Protein AF-A0A919ZGT1-F1 (afdb_monomer)

Secondary structure (DSSP, 8-state):
--HHHHHHHHHHHHHHHHHHHHHHT---HHHHHHHIIIII-EEEE-SSS--EEEETTEEEEEEEEEEEE-SSEEEEEEEEEETTEEEEEEEEEETTEEEE--EEEE--

Foldseek 3Di:
DDPVVVVVVVVVVVVVVVVVLLLVLEDDPVLVQVCCCVPQVKHFDPDDDDGWIDRVPHTKDWDDWDWDRDSQKIWIWTWIDDDQKIKTWTWMDGRSDIDTPIDIDGDD

pLDDT: mean 81.93, std 11.14, range [42.75, 92.31]

Nearest PDB structures (foldseek):
  4r80-assembly2_B  TM=4.635E-01  e=4.175E-01  synthetic construct
  1y8c-assembly1_A  TM=6.535E-01  e=3.406E+00  Clostridium acetobutylicum ATCC 824
  8chv-assembly1_B  TM=7.772E-01  e=5.122E+00  Homo sapiens
  1omo-assembly1_A  TM=8.106E-01  e=5.756E+00  Archaeoglobus fulgidus
  8chv-assembly1_A  TM=4.245E-01  e=5.122E+00  Homo sapiens

Radius of gyration: 20.17 Å; Cα contacts (8 Å, |Δi|>4): 174; chains: 1; bounding box: 49×19×72 Å

Sequence (108 aa):
MNRVNRKFNWILGFVGFIISLFIITAPDEVDYNEWLSSKQGIICDHSGLESGCKMGDRAINRDTREIKNARIYLQVRETFSQSNKEYDIKAVGVLNHFFDMSSFTIYD

Solvent-accessible surface area (backbone atoms only — not comparable to full-atom values): 6003 Å² total; p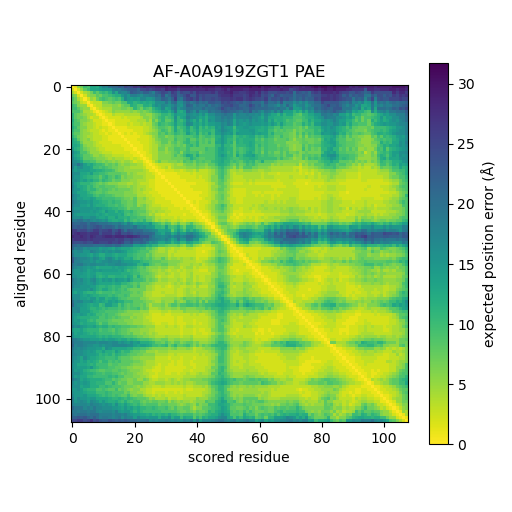er-residue (Å²): 136,61,72,64,60,59,52,49,53,49,52,54,51,51,54,51,50,52,55,52,50,47,57,73,32,31,34,50,71,65,58,46,51,52,46,36,32,74,74,69,39,36,47,66,48,84,87,60,96,71,72,47,32,26,48,76,95,40,75,31,46,74,78,47,81,47,77,47,79,65,74,48,32,23,38,39,39,34,34,34,40,46,97,63,33,41,40,41,44,29,37,42,25,41,68,70,39,72,46,84,65,54,52,77,49,74,66,132

Structure (mmCIF, N/CA/C/O backbone):
data_AF-A0A919ZGT1-F1
#
_entry.id   AF-A0A919ZGT1-F1
#
loop_
_atom_site.group_PDB
_atom_site.id
_atom_site.type_symbol
_atom_site.label_atom_id
_atom_site.label_alt_id
_atom_site.label_comp_id
_atom_site.label_asym_id
_atom_site.label_entity_id
_atom_site.label_seq_id
_atom_site.pdbx_PDB_ins_code
_atom_site.Cartn_x
_atom_site.Cartn_y
_atom_site.Cartn_z
_atom_site.occupancy
_atom_site.B_iso_or_equiv
_atom_site.auth_seq_id
_atom_site.auth_comp_id
_atom_site.auth_asym_id
_atom_site.auth_atom_id
_atom_site.pdbx_PDB_model_num
ATOM 1 N N . MET A 1 1 ? 24.545 0.427 -45.788 1.00 52.16 1 MET A N 1
ATOM 2 C CA . MET A 1 1 ? 23.872 0.884 -44.547 1.00 52.16 1 MET A CA 1
ATOM 3 C C . MET A 1 1 ? 23.947 -0.223 -43.502 1.00 52.16 1 MET A C 1
ATOM 5 O O . MET A 1 1 ? 23.419 -1.307 -43.716 1.00 52.16 1 MET A O 1
ATOM 9 N N . ASN A 1 2 ? 24.726 0.018 -42.445 1.00 52.50 2 ASN A N 1
ATOM 10 C CA . ASN A 1 2 ? 25.357 -0.993 -41.588 1.00 52.50 2 ASN A CA 1
ATOM 11 C C . ASN A 1 2 ? 24.369 -1.765 -40.693 1.00 52.50 2 ASN A C 1
ATOM 13 O O . ASN A 1 2 ? 23.487 -1.167 -40.080 1.00 52.50 2 ASN A O 1
ATOM 17 N N . ARG A 1 3 ? 24.580 -3.088 -40.536 1.00 59.53 3 ARG A N 1
ATOM 18 C CA . ARG A 1 3 ? 23.870 -3.975 -39.577 1.00 59.53 3 ARG A CA 1
ATOM 19 C C . ARG A 1 3 ? 23.760 -3.378 -38.167 1.00 59.53 3 ARG A C 1
ATOM 21 O O . ARG A 1 3 ? 22.788 -3.653 -37.471 1.00 59.53 3 ARG A O 1
ATOM 28 N N . VAL A 1 4 ? 24.744 -2.571 -37.772 1.00 62.25 4 VAL A N 1
ATOM 29 C CA . VAL A 1 4 ? 24.807 -1.877 -36.480 1.00 62.25 4 VAL A CA 1
ATOM 30 C C . VAL A 1 4 ? 23.608 -0.942 -36.290 1.00 62.25 4 VAL A C 1
ATOM 32 O O . VAL A 1 4 ? 22.957 -1.017 -35.257 1.00 62.25 4 VAL A O 1
ATOM 35 N N . ASN A 1 5 ? 23.216 -0.176 -37.314 1.00 60.91 5 ASN A N 1
ATOM 36 C CA . ASN A 1 5 ? 22.088 0.760 -37.227 1.00 60.91 5 ASN A CA 1
ATOM 37 C C . ASN A 1 5 ? 20.741 0.022 -37.134 1.00 60.91 5 ASN A C 1
ATOM 39 O O . ASN A 1 5 ? 19.839 0.466 -36.433 1.00 60.91 5 ASN A O 1
ATOM 43 N N . ARG A 1 6 ? 20.606 -1.149 -37.779 1.00 67.56 6 ARG A N 1
ATOM 44 C CA . ARG A 1 6 ? 19.399 -1.995 -37.654 1.00 67.56 6 ARG A CA 1
ATOM 45 C C . ARG A 1 6 ? 19.268 -2.620 -36.264 1.00 67.56 6 ARG A C 1
ATOM 47 O O . ARG A 1 6 ? 18.160 -2.671 -35.741 1.00 67.56 6 ARG A O 1
ATOM 54 N N . LYS A 1 7 ? 20.378 -3.079 -35.673 1.00 70.06 7 LYS A N 1
ATOM 55 C CA . LYS A 1 7 ? 20.400 -3.615 -34.300 1.00 70.06 7 LYS A CA 1
ATOM 56 C C . LYS A 1 7 ? 20.161 -2.518 -33.261 1.00 70.06 7 LYS A C 1
ATOM 58 O O . LYS A 1 7 ? 19.400 -2.733 -32.329 1.00 70.06 7 LYS A O 1
ATOM 63 N N . PHE A 1 8 ? 20.752 -1.342 -33.460 1.00 75.94 8 PHE A N 1
ATOM 64 C CA . PHE A 1 8 ? 20.565 -0.185 -32.589 1.00 75.94 8 PHE A CA 1
ATOM 65 C C . PHE A 1 8 ? 19.108 0.297 -32.578 1.00 75.94 8 PHE A C 1
ATOM 67 O O . PHE A 1 8 ? 18.545 0.488 -31.507 1.00 75.94 8 PHE A O 1
ATOM 74 N N . ASN A 1 9 ? 18.454 0.376 -33.743 1.00 80.44 9 ASN A N 1
ATOM 75 C CA . ASN A 1 9 ? 17.032 0.730 -33.826 1.00 80.44 9 ASN A CA 1
ATOM 76 C C . ASN A 1 9 ? 16.123 -0.290 -33.118 1.00 80.44 9 ASN A C 1
ATOM 78 O O . ASN A 1 9 ? 15.129 0.094 -32.510 1.00 80.44 9 ASN A O 1
ATOM 82 N N . TRP A 1 10 ? 16.470 -1.580 -33.164 1.00 85.56 10 TRP A N 1
ATOM 83 C CA . TRP A 1 10 ? 15.748 -2.625 -32.429 1.00 85.56 10 TRP A CA 1
ATOM 84 C C . TRP A 1 10 ? 15.915 -2.499 -30.914 1.00 85.56 10 TRP A C 1
ATOM 86 O O . TRP A 1 10 ? 14.935 -2.612 -30.186 1.00 85.56 10 TRP A O 1
ATOM 96 N N . ILE A 1 11 ? 17.134 -2.221 -30.442 1.00 88.69 11 ILE A N 1
ATOM 97 C CA . ILE A 1 11 ? 17.400 -1.987 -29.016 1.00 88.69 11 ILE A CA 1
ATOM 98 C C . ILE A 1 11 ? 16.635 -0.753 -28.536 1.00 88.69 11 ILE A C 1
ATOM 100 O O . ILE A 1 11 ? 15.970 -0.816 -27.508 1.00 88.69 11 ILE A O 1
ATOM 104 N N . LEU A 1 12 ? 16.667 0.344 -29.298 1.00 87.44 12 LEU A N 1
ATOM 105 C CA . LEU A 1 12 ? 15.956 1.573 -28.948 1.00 87.44 12 LEU A CA 1
ATOM 106 C C . LEU A 1 12 ? 14.437 1.348 -28.874 1.00 87.44 12 LEU A C 1
ATOM 108 O O . LEU A 1 12 ? 13.791 1.800 -27.931 1.00 87.44 12 LEU A O 1
ATOM 112 N N . GLY A 1 13 ? 13.879 0.598 -29.831 1.00 90.50 13 GLY A N 1
ATOM 113 C CA . GLY A 1 13 ? 12.468 0.209 -29.822 1.00 90.50 13 GLY A CA 1
ATOM 114 C C . GLY A 1 13 ? 12.104 -0.680 -28.631 1.00 90.50 13 GLY A C 1
ATOM 115 O O . GLY A 1 13 ? 11.079 -0.460 -27.993 1.00 90.50 13 GLY A O 1
ATOM 116 N N . PHE A 1 14 ? 12.961 -1.641 -28.282 1.00 91.69 14 PHE A N 1
ATOM 117 C CA . PHE A 1 14 ? 12.750 -2.524 -27.135 1.00 91.69 14 PHE A CA 1
ATOM 118 C C . PHE A 1 14 ? 12.820 -1.776 -25.797 1.00 91.69 14 PHE A C 1
ATOM 120 O O . P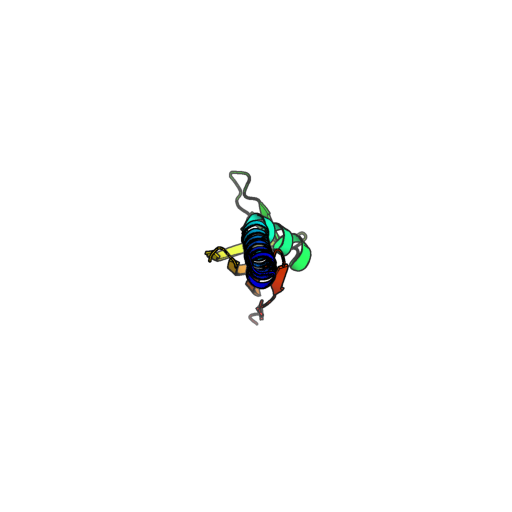HE A 1 14 ? 11.971 -1.979 -24.934 1.00 91.69 14 PHE A O 1
ATOM 127 N N . VAL A 1 15 ? 13.779 -0.859 -25.638 1.00 90.50 15 VAL A N 1
ATOM 128 C CA . VAL A 1 15 ? 13.869 0.008 -24.453 1.00 90.50 15 VAL A CA 1
ATOM 129 C C . VAL A 1 15 ? 12.628 0.894 -24.338 1.00 90.50 15 VAL A C 1
ATOM 131 O O . VAL A 1 15 ? 12.055 0.997 -23.256 1.00 90.50 15 VAL A O 1
ATOM 134 N N . GLY A 1 16 ? 12.170 1.479 -25.450 1.00 90.00 16 GLY A N 1
ATOM 135 C CA . GLY A 1 16 ? 10.925 2.250 -25.483 1.00 90.00 16 GLY A CA 1
ATOM 136 C C . GLY A 1 16 ? 9.715 1.421 -25.047 1.00 90.00 16 GLY A C 1
ATOM 137 O O . GLY A 1 16 ? 8.940 1.868 -24.208 1.00 90.00 16 GLY A O 1
ATOM 138 N N . PHE A 1 17 ? 9.602 0.186 -25.544 1.00 90.12 17 PHE A N 1
ATOM 139 C CA . PHE A 1 17 ? 8.538 -0.740 -25.159 1.00 90.12 17 PHE A CA 1
ATOM 140 C C . PHE A 1 17 ? 8.559 -1.069 -23.660 1.00 90.12 17 PHE A C 1
ATOM 142 O O . PHE A 1 17 ? 7.514 -1.017 -23.015 1.00 90.12 17 PHE A O 1
ATOM 149 N N . ILE A 1 18 ? 9.737 -1.339 -23.085 1.00 86.81 18 ILE A N 1
ATOM 150 C CA . ILE A 1 18 ? 9.870 -1.570 -21.639 1.00 86.81 18 ILE A CA 1
ATOM 151 C C . ILE A 1 18 ? 9.379 -0.350 -20.859 1.00 86.81 18 ILE A C 1
ATOM 153 O O . ILE A 1 18 ? 8.557 -0.501 -19.962 1.00 86.81 18 ILE A O 1
ATOM 157 N N . ILE A 1 19 ? 9.819 0.860 -21.213 1.00 84.06 19 ILE A N 1
ATOM 158 C CA . ILE A 1 19 ? 9.396 2.084 -20.516 1.00 84.06 19 ILE A CA 1
ATOM 159 C C . ILE A 1 19 ? 7.873 2.266 -20.595 1.00 84.06 19 ILE A C 1
ATOM 161 O O . ILE A 1 19 ? 7.251 2.628 -19.599 1.00 84.06 19 ILE A O 1
ATOM 165 N N . SER A 1 20 ? 7.253 1.969 -21.741 1.00 84.25 20 SER A N 1
ATOM 166 C CA . SER A 1 20 ? 5.794 2.006 -21.872 1.00 84.25 20 SER A CA 1
ATOM 167 C C . SER A 1 20 ? 5.092 1.009 -20.948 1.00 84.25 20 SER A C 1
ATOM 169 O O . SER A 1 20 ? 4.079 1.371 -20.357 1.00 84.25 20 SER A O 1
ATOM 171 N N . LEU A 1 21 ? 5.633 -0.201 -20.763 1.00 82.75 21 LEU A N 1
ATOM 172 C CA . LEU A 1 21 ? 5.074 -1.167 -19.810 1.00 82.75 21 LEU A CA 1
ATOM 173 C C . LEU A 1 21 ? 5.095 -0.625 -18.378 1.00 82.75 21 LEU A C 1
ATOM 175 O O . LEU A 1 21 ? 4.079 -0.708 -17.700 1.00 82.75 21 LEU A O 1
ATOM 179 N N . PHE A 1 22 ? 6.196 0.005 -17.957 1.00 74.19 22 PHE A N 1
ATOM 180 C CA . PHE A 1 22 ? 6.300 0.610 -16.623 1.00 74.19 22 PHE A CA 1
ATOM 181 C C . PHE A 1 22 ? 5.248 1.699 -16.372 1.00 74.19 22 PHE A C 1
ATOM 183 O O . PHE A 1 22 ? 4.776 1.830 -15.247 1.00 74.19 22 PHE A O 1
ATOM 190 N N . ILE A 1 23 ? 4.882 2.472 -17.400 1.00 75.69 23 ILE A N 1
ATOM 191 C CA . ILE A 1 23 ? 3.846 3.512 -17.292 1.00 75.69 23 ILE A CA 1
ATOM 192 C C . ILE A 1 23 ? 2.455 2.883 -17.141 1.00 75.69 23 ILE A C 1
ATOM 194 O O . ILE A 1 23 ? 1.634 3.399 -16.391 1.00 75.69 23 ILE A O 1
ATOM 198 N N . ILE A 1 24 ? 2.183 1.785 -17.851 1.00 77.62 24 ILE A N 1
ATOM 199 C CA . ILE A 1 24 ? 0.872 1.117 -17.832 1.00 77.62 24 ILE A CA 1
ATOM 200 C C . ILE A 1 24 ? 0.661 0.340 -16.526 1.00 77.62 24 ILE A C 1
ATOM 202 O O . ILE A 1 24 ? -0.461 0.250 -16.048 1.00 77.62 24 ILE A O 1
ATOM 206 N N . THR A 1 25 ? 1.725 -0.202 -15.934 1.00 78.38 25 THR A N 1
ATOM 207 C CA . THR A 1 25 ? 1.682 -0.929 -14.651 1.00 78.38 25 THR A CA 1
ATOM 208 C C . THR A 1 25 ? 1.981 -0.027 -13.450 1.00 78.38 25 THR A C 1
ATOM 210 O O . THR A 1 25 ? 2.508 -0.488 -12.434 1.00 78.38 25 THR A O 1
ATOM 213 N N . ALA A 1 26 ? 1.793 1.284 -13.597 1.00 79.31 26 ALA A N 1
ATOM 214 C CA . ALA A 1 26 ? 1.964 2.212 -12.495 1.00 79.31 26 ALA A CA 1
ATOM 215 C C . ALA A 1 26 ? 0.790 2.026 -11.522 1.00 79.31 26 ALA A C 1
ATOM 217 O O . ALA A 1 26 ? -0.346 2.252 -11.933 1.00 79.31 26 ALA A O 1
ATOM 218 N N . PRO A 1 27 ? 1.046 1.629 -10.265 1.00 82.06 27 PRO A N 1
ATOM 219 C CA . PRO A 1 27 ? -0.028 1.364 -9.323 1.00 82.06 27 PRO A CA 1
ATOM 220 C C . PRO A 1 27 ? -0.754 2.652 -8.945 1.00 82.06 27 PRO A C 1
ATOM 222 O O . PRO A 1 27 ? -0.123 3.703 -8.759 1.00 82.06 27 PRO A O 1
ATOM 225 N N . ASP A 1 28 ? -2.065 2.554 -8.785 1.00 85.31 28 ASP A N 1
ATOM 226 C CA . ASP A 1 28 ? -2.934 3.657 -8.396 1.00 85.31 28 ASP A CA 1
ATOM 227 C C . ASP A 1 28 ? -3.653 3.411 -7.052 1.00 85.31 28 ASP A C 1
ATOM 229 O O . ASP A 1 28 ? -3.370 2.465 -6.311 1.00 85.31 28 ASP A O 1
ATOM 233 N N . GLU A 1 29 ? -4.541 4.335 -6.674 1.00 84.69 29 GLU A N 1
ATOM 234 C CA . GLU A 1 29 ? -5.302 4.221 -5.426 1.00 84.69 29 GLU A CA 1
ATOM 235 C C . GLU A 1 29 ? -6.299 3.055 -5.429 1.00 84.69 29 GLU A C 1
ATOM 237 O O . GLU A 1 29 ? -6.613 2.528 -4.361 1.00 84.69 29 GLU A O 1
ATOM 242 N N . VAL A 1 30 ? -6.807 2.657 -6.598 1.00 86.38 30 VAL A N 1
ATOM 243 C CA . VAL A 1 30 ? -7.712 1.512 -6.741 1.00 86.38 30 VAL A CA 1
ATOM 244 C C . VAL A 1 30 ? -6.934 0.234 -6.467 1.00 86.38 30 VAL A C 1
ATOM 246 O O . VAL A 1 30 ? -7.355 -0.546 -5.612 1.00 86.38 30 VAL A O 1
ATOM 249 N N . ASP A 1 31 ? -5.756 0.083 -7.075 1.00 87.81 31 ASP A N 1
ATOM 250 C CA . ASP A 1 31 ? -4.874 -1.061 -6.829 1.00 87.81 31 ASP A CA 1
ATOM 251 C C . ASP A 1 31 ? -4.470 -1.147 -5.347 1.00 87.81 31 ASP A C 1
ATOM 253 O O . ASP A 1 31 ? -4.405 -2.232 -4.760 1.00 87.81 31 ASP A O 1
ATOM 257 N N . TYR A 1 32 ? -4.224 0.004 -4.706 1.00 88.44 32 TYR A N 1
ATOM 258 C CA . TYR A 1 32 ? -3.948 0.050 -3.270 1.00 88.44 32 TYR A CA 1
ATOM 259 C C . TYR A 1 32 ? -5.148 -0.407 -2.440 1.00 88.44 32 TYR A C 1
ATOM 261 O O . TYR A 1 32 ? -4.967 -1.184 -1.507 1.00 88.44 32 TYR A O 1
ATOM 269 N N . ASN A 1 33 ? -6.365 0.043 -2.755 1.00 88.31 33 ASN A N 1
ATOM 270 C CA . ASN A 1 33 ? -7.569 -0.365 -2.027 1.00 88.31 33 ASN A CA 1
ATOM 271 C C . ASN A 1 33 ? -7.845 -1.869 -2.188 1.00 88.31 33 ASN A C 1
ATOM 273 O O . ASN A 1 33 ? -8.219 -2.538 -1.220 1.00 88.31 33 ASN A O 1
ATOM 277 N N . GLU A 1 34 ? -7.606 -2.423 -3.378 1.00 89.25 34 GLU A N 1
ATOM 278 C CA . GLU A 1 34 ? -7.666 -3.867 -3.604 1.00 89.25 34 GLU A CA 1
ATOM 279 C C . GLU A 1 34 ? -6.635 -4.602 -2.744 1.00 89.25 34 GLU A C 1
ATOM 281 O O . GLU A 1 34 ? -6.991 -5.530 -2.011 1.00 89.25 34 GLU A O 1
ATOM 286 N N . TRP A 1 35 ? -5.377 -4.150 -2.750 1.00 91.62 35 TRP A N 1
ATOM 287 C CA . TRP A 1 35 ? -4.334 -4.710 -1.892 1.00 91.62 35 TRP A CA 1
ATOM 288 C C . TRP A 1 35 ? -4.688 -4.603 -0.405 1.00 91.62 35 TRP A C 1
ATOM 290 O O . TRP A 1 35 ? -4.538 -5.578 0.329 1.00 91.62 35 TRP A O 1
ATOM 300 N N . LEU A 1 36 ? -5.195 -3.454 0.039 1.00 89.75 36 LEU A N 1
ATOM 301 C CA . LEU A 1 36 ? -5.565 -3.177 1.424 1.00 89.75 36 LEU A CA 1
ATOM 302 C C . LEU A 1 36 ? -6.672 -4.132 1.892 1.00 89.75 36 LEU A C 1
ATOM 304 O O . LEU A 1 36 ? -6.569 -4.732 2.965 1.00 89.75 36 LEU A O 1
ATOM 308 N N . SER A 1 37 ? -7.677 -4.357 1.046 1.00 89.75 37 SER A N 1
ATOM 309 C CA . SER A 1 37 ? -8.751 -5.311 1.325 1.00 89.75 37 SER A CA 1
ATOM 310 C C . SER A 1 37 ? -8.263 -6.762 1.323 1.00 89.75 37 SER A C 1
ATOM 312 O O . SER A 1 37 ? -8.618 -7.531 2.213 1.00 89.75 37 SER A O 1
ATOM 314 N N . SER A 1 38 ? -7.403 -7.139 0.373 1.00 89.12 38 SER A N 1
ATOM 315 C CA . SER A 1 38 ? -6.933 -8.516 0.207 1.00 89.12 38 SER A CA 1
ATOM 316 C C . SER A 1 38 ? -5.887 -8.921 1.248 1.00 89.12 38 SER A C 1
ATOM 318 O O . SER A 1 38 ? -5.897 -10.059 1.721 1.00 89.12 38 SER A O 1
ATOM 320 N N . LYS A 1 39 ? -4.967 -8.016 1.598 1.00 89.69 39 LYS A N 1
ATOM 321 C CA . LYS A 1 39 ? -3.836 -8.300 2.491 1.00 89.69 39 LYS A CA 1
ATOM 322 C C . LYS A 1 39 ? -4.100 -7.926 3.936 1.00 89.69 39 LYS A C 1
ATOM 324 O O . LYS A 1 39 ? -3.782 -8.725 4.809 1.00 89.69 39 LYS A O 1
ATOM 329 N N . GLN A 1 40 ? -4.672 -6.750 4.180 1.00 86.25 40 GLN A N 1
ATOM 330 C CA . GLN A 1 40 ? -4.942 -6.276 5.540 1.00 86.25 40 GLN A CA 1
ATOM 331 C C . GLN A 1 40 ? -6.379 -6.577 5.986 1.00 86.25 40 GLN A C 1
ATOM 333 O O . GLN A 1 40 ? -6.697 -6.429 7.161 1.00 86.25 40 GLN A O 1
ATOM 338 N N . GLY A 1 41 ? -7.270 -6.999 5.078 1.00 87.62 41 GLY A N 1
ATOM 339 C CA . GLY A 1 41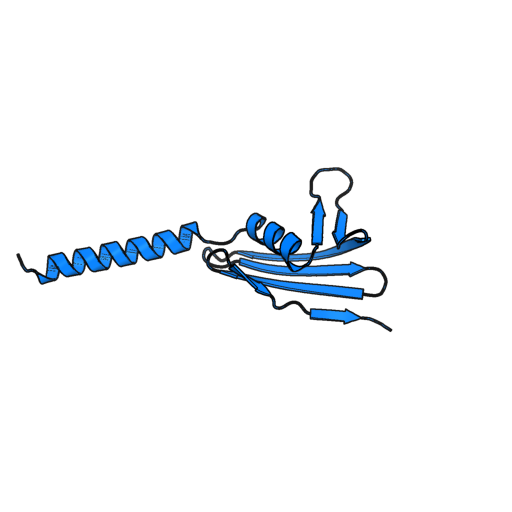 ? -8.680 -7.232 5.408 1.00 87.62 41 GLY A CA 1
ATOM 340 C C . GLY A 1 41 ? -9.450 -5.946 5.715 1.00 87.62 41 GLY A C 1
ATOM 341 O O . GLY A 1 41 ? -10.522 -6.016 6.320 1.00 87.62 41 GLY A O 1
ATOM 342 N N . ILE A 1 42 ? -8.897 -4.785 5.341 1.00 88.31 42 ILE A N 1
ATOM 343 C CA . ILE A 1 42 ? -9.479 -3.467 5.596 1.00 88.31 42 ILE A CA 1
ATOM 344 C C . ILE A 1 42 ? -10.268 -3.024 4.365 1.00 88.31 42 ILE A C 1
ATOM 346 O O . ILE A 1 42 ? -9.731 -2.926 3.265 1.00 88.31 42 ILE A O 1
ATOM 350 N N . ILE A 1 43 ? -11.550 -2.734 4.562 1.00 89.00 43 ILE A N 1
ATOM 351 C CA . ILE A 1 43 ? -12.462 -2.259 3.524 1.00 89.00 43 ILE A CA 1
ATOM 352 C C . ILE A 1 43 ? -13.002 -0.909 3.975 1.00 89.00 43 ILE A C 1
ATOM 354 O O . ILE A 1 43 ? -13.626 -0.811 5.031 1.00 89.00 43 ILE A O 1
ATOM 358 N N . CYS A 1 44 ? -12.772 0.124 3.174 1.00 84.19 44 CYS A N 1
ATOM 359 C CA . CYS A 1 44 ? -13.301 1.459 3.418 1.00 84.19 44 CYS A CA 1
ATOM 360 C C . CYS A 1 44 ? -14.358 1.775 2.369 1.00 84.19 44 CYS A C 1
ATOM 362 O O . CYS A 1 44 ? -14.052 1.825 1.174 1.00 84.19 44 CYS A O 1
ATOM 364 N N . ASP A 1 45 ? -15.593 1.978 2.817 1.00 77.62 45 ASP A N 1
ATOM 365 C CA . ASP A 1 45 ? -16.676 2.358 1.923 1.00 77.62 45 ASP A CA 1
ATOM 366 C C . ASP A 1 45 ? -16.634 3.874 1.708 1.00 77.62 45 ASP A C 1
ATOM 368 O O . ASP A 1 45 ? -16.614 4.656 2.660 1.00 77.62 45 ASP A O 1
ATOM 372 N N . HIS A 1 46 ? -16.563 4.287 0.445 1.00 63.94 46 HIS A N 1
ATOM 373 C CA . HIS A 1 46 ? -16.570 5.701 0.055 1.00 63.94 46 HIS A CA 1
ATOM 374 C C . HIS A 1 46 ? -17.935 6.103 -0.544 1.00 63.94 46 HIS A C 1
ATOM 376 O O . HIS A 1 46 ? -18.087 7.198 -1.085 1.00 63.94 46 HIS A O 1
ATOM 382 N N . SER A 1 47 ? -18.935 5.219 -0.442 1.00 51.41 47 SER A N 1
ATOM 383 C CA . SER A 1 47 ? -20.237 5.303 -1.112 1.00 51.41 47 SER A CA 1
ATOM 384 C C . SER A 1 47 ? -21.334 5.920 -0.220 1.00 51.41 47 SER A C 1
ATOM 386 O O . SER A 1 47 ? -22.341 5.274 0.048 1.00 51.41 47 SER A O 1
ATOM 388 N N . GLY A 1 48 ? -21.191 7.168 0.253 1.00 48.16 48 GLY A N 1
ATOM 389 C CA . GLY A 1 48 ? -22.306 7.917 0.878 1.00 48.16 48 GLY A CA 1
ATOM 390 C C . GLY A 1 48 ? -22.069 8.511 2.277 1.00 48.16 48 GLY A C 1
ATOM 391 O O . GLY A 1 48 ? -20.936 8.731 2.689 1.00 48.16 48 GLY A O 1
ATOM 392 N N . LEU A 1 49 ? -23.181 8.822 2.970 1.00 42.75 49 LEU A N 1
ATOM 393 C CA . LEU A 1 49 ? -23.288 9.584 4.237 1.00 42.75 49 LEU A CA 1
ATOM 394 C C . LEU A 1 49 ? -22.573 8.956 5.450 1.00 42.75 49 LEU A C 1
ATOM 396 O O . LEU A 1 49 ? -22.300 9.665 6.414 1.00 42.75 49 LEU A O 1
ATOM 400 N N . GLU A 1 50 ? -22.250 7.664 5.397 1.00 48.44 50 GLU A N 1
ATOM 401 C CA . GLU A 1 50 ? -21.446 6.968 6.404 1.00 48.44 50 GLU A CA 1
ATOM 402 C C . GLU A 1 50 ? -20.106 6.558 5.786 1.00 48.44 50 GLU A C 1
ATOM 404 O O . GLU A 1 50 ? -19.933 5.453 5.278 1.00 48.44 50 GLU A O 1
ATOM 409 N N . SER A 1 51 ? -19.139 7.475 5.807 1.00 61.16 51 SER A N 1
ATOM 410 C CA . SER A 1 51 ? -17.748 7.155 5.495 1.00 61.16 51 SER A CA 1
ATOM 411 C C . SER A 1 51 ? -17.164 6.342 6.652 1.00 61.16 51 SER A C 1
ATOM 413 O O . SER A 1 51 ? -16.854 6.900 7.707 1.00 61.16 51 SER A O 1
ATOM 415 N N . GLY A 1 52 ? -17.040 5.030 6.477 1.00 76.88 52 GLY A N 1
ATOM 416 C CA . GLY A 1 52 ? -16.547 4.122 7.509 1.00 76.88 52 GLY A CA 1
ATOM 417 C C . GLY A 1 52 ? -15.583 3.085 6.946 1.00 76.88 52 GLY A C 1
ATOM 418 O O . GLY A 1 52 ? -15.760 2.580 5.836 1.00 76.88 52 GLY A O 1
ATOM 419 N N . CYS A 1 53 ? -14.559 2.755 7.729 1.00 86.88 53 CYS A N 1
ATOM 420 C CA . CYS A 1 53 ? -13.665 1.641 7.446 1.00 86.88 53 CYS A CA 1
ATOM 421 C C . CYS A 1 53 ? -13.996 0.470 8.374 1.00 86.88 53 CYS A C 1
ATOM 423 O O . CYS A 1 53 ? -14.400 0.645 9.525 1.00 86.88 53 CYS A O 1
ATOM 425 N N . LYS A 1 54 ? -13.816 -0.751 7.879 1.00 88.75 54 LYS A N 1
ATOM 426 C CA . LYS A 1 54 ? -13.963 -1.974 8.668 1.00 88.75 54 LYS A CA 1
ATOM 427 C C . LYS A 1 54 ? -12.808 -2.923 8.414 1.00 88.75 54 LYS A C 1
ATOM 429 O O . LYS A 1 54 ? -12.303 -2.998 7.298 1.00 88.75 54 LYS A O 1
ATOM 434 N N . MET A 1 55 ? -12.427 -3.665 9.445 1.00 86.62 55 MET A N 1
ATOM 435 C CA . MET A 1 55 ? -11.472 -4.766 9.371 1.0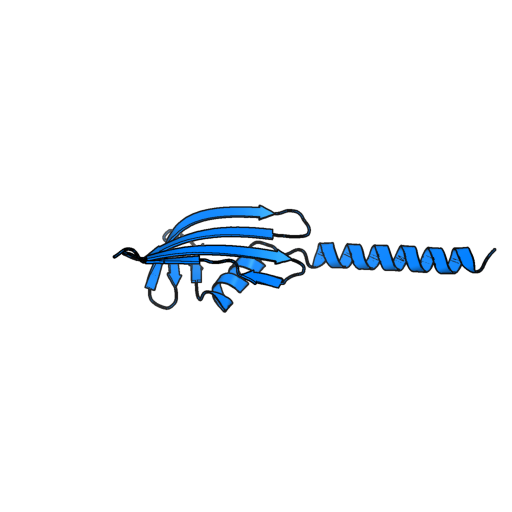0 86.62 55 MET A CA 1
ATOM 436 C C . MET A 1 55 ? -12.197 -6.043 9.797 1.00 86.62 55 MET A C 1
ATOM 438 O O . MET A 1 55 ? -12.546 -6.204 10.973 1.00 86.62 55 MET A O 1
ATOM 442 N N . GLY A 1 56 ? -12.503 -6.917 8.835 1.00 84.69 56 GLY A N 1
ATOM 443 C CA . GLY A 1 56 ? -13.463 -8.008 9.047 1.00 84.69 56 GLY A CA 1
ATOM 444 C C . GLY A 1 56 ? -14.847 -7.471 9.446 1.00 84.69 56 GLY A C 1
ATOM 445 O O . GLY A 1 56 ? -15.413 -6.638 8.740 1.00 84.69 56 GLY A O 1
ATOM 446 N N . ASP A 1 57 ? -15.360 -7.908 10.600 1.00 82.38 57 ASP A N 1
A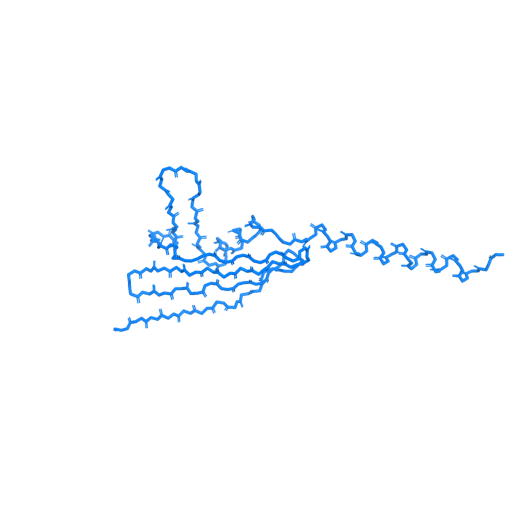TOM 447 C CA . ASP A 1 57 ? -16.670 -7.492 11.138 1.00 82.38 57 ASP A CA 1
ATOM 448 C C . ASP A 1 57 ? -16.604 -6.283 12.085 1.00 82.38 57 ASP A C 1
ATOM 450 O O . ASP A 1 57 ? -17.608 -5.899 12.687 1.00 82.38 57 ASP A O 1
ATOM 454 N N . ARG A 1 58 ? -15.424 -5.683 12.273 1.00 85.56 58 ARG A N 1
ATOM 455 C CA . ARG A 1 58 ? -15.239 -4.593 13.237 1.00 85.56 58 ARG A CA 1
ATOM 456 C C . ARG A 1 58 ? -15.034 -3.261 12.538 1.00 85.56 58 ARG A C 1
ATOM 458 O O . ARG A 1 58 ? -14.180 -3.153 11.660 1.00 85.56 58 ARG A O 1
ATOM 465 N N . ALA A 1 59 ? -15.748 -2.236 12.995 1.00 86.94 59 ALA A N 1
ATOM 466 C CA . ALA A 1 59 ? -15.477 -0.862 12.597 1.00 86.94 59 ALA A CA 1
ATOM 467 C C . ALA A 1 59 ? -14.073 -0.439 13.064 1.00 86.94 59 ALA A C 1
ATOM 469 O O . ALA A 1 59 ? -13.639 -0.777 14.174 1.00 86.94 59 ALA A O 1
ATOM 470 N N . ILE A 1 60 ? -13.369 0.276 12.194 1.00 88.94 60 ILE A N 1
ATOM 471 C CA . ILE A 1 60 ? -12.106 0.951 12.487 1.00 88.94 60 ILE A CA 1
ATOM 472 C C . ILE A 1 60 ? -12.226 2.398 12.017 1.00 88.94 60 ILE A C 1
ATOM 474 O O . ILE A 1 60 ? -12.852 2.680 10.992 1.00 88.94 60 ILE A O 1
ATOM 478 N N . ASN A 1 61 ? -11.608 3.314 12.749 1.00 87.25 61 ASN A N 1
ATOM 479 C CA . ASN A 1 61 ? -11.522 4.700 12.320 1.00 87.25 61 ASN A CA 1
ATOM 480 C C . ASN A 1 61 ? -10.247 4.886 11.514 1.00 87.25 61 ASN A C 1
ATOM 482 O O . ASN A 1 61 ? -9.196 4.377 11.886 1.00 87.25 61 ASN A O 1
ATOM 486 N N . ARG A 1 62 ? -10.350 5.598 10.395 1.00 87.25 62 ARG A N 1
ATOM 487 C CA . ARG A 1 62 ? -9.187 6.067 9.645 1.00 87.25 62 ARG A CA 1
ATOM 488 C C . ARG A 1 62 ? -8.806 7.428 10.209 1.00 87.25 62 ARG A C 1
ATOM 490 O O . ARG A 1 62 ? -9.586 8.369 10.079 1.00 87.25 62 ARG A O 1
ATOM 497 N N . ASP A 1 63 ? -7.624 7.529 10.802 1.00 86.56 63 ASP A N 1
ATOM 498 C CA . ASP A 1 63 ? -7.164 8.764 11.438 1.00 86.56 63 ASP A CA 1
ATOM 499 C C . ASP A 1 63 ? -6.403 9.641 10.441 1.00 86.56 63 ASP A C 1
ATOM 501 O O . ASP A 1 63 ? -6.662 10.840 10.326 1.00 86.56 63 ASP A O 1
ATOM 505 N N . THR A 1 64 ? -5.482 9.045 9.676 1.00 87.12 64 THR A N 1
ATOM 506 C CA . THR A 1 64 ? -4.681 9.765 8.677 1.00 87.12 64 THR A CA 1
ATOM 507 C C . THR A 1 64 ? -4.552 8.983 7.376 1.00 87.12 64 THR A C 1
ATOM 509 O O . THR A 1 64 ? -4.596 7.753 7.363 1.00 87.12 64 THR A O 1
ATOM 512 N N . ARG A 1 65 ? -4.400 9.712 6.263 1.00 88.25 65 ARG A N 1
ATOM 513 C CA . ARG A 1 65 ? -4.137 9.160 4.929 1.00 88.25 65 ARG A CA 1
ATOM 514 C C . ARG A 1 65 ? -3.165 10.059 4.181 1.00 88.25 65 ARG A C 1
ATOM 516 O O . ARG A 1 65 ? -3.477 11.210 3.888 1.00 88.25 65 ARG A O 1
ATOM 523 N N . GLU A 1 66 ? -1.994 9.524 3.865 1.00 89.25 66 GLU A N 1
ATOM 524 C CA . GLU A 1 66 ? -0.953 10.176 3.079 1.00 89.25 66 GLU A CA 1
ATOM 525 C C . GLU A 1 66 ? -0.643 9.324 1.847 1.00 89.25 66 GLU A C 1
ATOM 527 O O . GLU A 1 66 ? -0.241 8.166 1.956 1.00 89.25 66 GLU A O 1
ATOM 532 N N . ILE A 1 67 ? -0.810 9.913 0.663 1.00 88.75 67 ILE A N 1
ATOM 533 C CA . ILE A 1 67 ? -0.544 9.257 -0.618 1.00 88.75 67 ILE A CA 1
ATOM 534 C C . ILE A 1 67 ? 0.471 10.087 -1.388 1.00 88.75 67 ILE A C 1
ATOM 536 O O . ILE A 1 67 ? 0.282 11.284 -1.613 1.00 88.75 67 ILE A O 1
ATOM 540 N N . LYS A 1 68 ? 1.545 9.440 -1.827 1.00 88.56 68 LYS A N 1
ATOM 541 C CA . LYS A 1 68 ? 2.553 10.016 -2.716 1.00 88.56 68 LYS A CA 1
ATOM 542 C C . LYS A 1 68 ? 2.594 9.204 -3.995 1.00 88.56 68 LYS A C 1
ATOM 544 O O . LYS A 1 68 ? 3.068 8.073 -4.004 1.00 88.56 68 LYS A O 1
ATOM 549 N N . ASN A 1 69 ? 2.113 9.801 -5.078 1.00 83.44 69 ASN A N 1
ATOM 550 C CA . ASN A 1 69 ? 2.168 9.212 -6.408 1.00 83.44 69 ASN A CA 1
ATOM 551 C C . ASN A 1 69 ? 3.344 9.811 -7.190 1.00 83.44 69 ASN A C 1
ATOM 553 O O . ASN A 1 69 ? 3.413 11.024 -7.391 1.00 83.44 69 ASN A O 1
ATOM 557 N N . ALA A 1 70 ? 4.263 8.959 -7.638 1.00 78.00 70 ALA A N 1
ATOM 558 C CA . ALA A 1 70 ? 5.455 9.352 -8.378 1.00 78.00 70 ALA A CA 1
ATOM 559 C C . ALA A 1 70 ? 5.537 8.683 -9.761 1.00 78.00 70 ALA A C 1
ATOM 561 O O . ALA A 1 70 ? 6.626 8.300 -10.189 1.00 78.00 70 ALA A O 1
ATOM 562 N N . ARG A 1 71 ? 4.404 8.553 -10.473 1.00 73.06 71 ARG A N 1
ATOM 563 C CA . ARG A 1 71 ? 4.231 8.002 -11.844 1.00 73.06 71 ARG A CA 1
ATOM 564 C C . ARG A 1 71 ? 4.657 6.551 -12.087 1.00 73.06 71 ARG A C 1
ATOM 566 O O . ARG A 1 71 ? 4.091 5.925 -12.965 1.00 73.06 71 ARG A O 1
ATOM 573 N N . ILE A 1 72 ? 5.664 6.041 -11.389 1.00 79.19 72 ILE A N 1
ATOM 574 C CA . ILE A 1 72 ? 6.178 4.665 -11.498 1.00 79.19 72 ILE A CA 1
ATOM 575 C C . ILE A 1 72 ? 6.033 3.898 -10.179 1.00 79.19 72 ILE A C 1
ATOM 577 O O . ILE A 1 72 ? 6.184 2.679 -10.148 1.00 79.19 72 ILE A O 1
ATOM 581 N N . TYR A 1 73 ? 5.771 4.620 -9.090 1.00 84.88 73 TYR A N 1
ATOM 582 C CA . TYR A 1 73 ? 5.502 4.051 -7.784 1.00 84.88 73 TYR A CA 1
ATOM 583 C C . TYR A 1 73 ? 4.452 4.874 -7.044 1.00 84.88 73 TYR A C 1
ATOM 585 O O . TYR A 1 73 ? 4.308 6.083 -7.269 1.00 84.88 73 TYR A O 1
ATOM 593 N N . LEU A 1 74 ? 3.758 4.205 -6.133 1.00 90.12 74 LEU A N 1
ATOM 594 C CA . LEU A 1 74 ? 2.797 4.791 -5.214 1.00 90.12 74 LEU A CA 1
ATOM 595 C C . LEU A 1 74 ? 3.252 4.479 -3.797 1.00 90.12 74 LEU A C 1
ATOM 597 O O . LEU A 1 74 ? 3.463 3.325 -3.456 1.00 90.12 74 LEU A O 1
ATOM 601 N N . GLN A 1 75 ? 3.411 5.485 -2.955 1.00 91.00 75 GLN A N 1
ATOM 602 C CA . GLN A 1 75 ? 3.642 5.276 -1.535 1.00 91.00 75 GLN A CA 1
ATOM 603 C C . GLN A 1 75 ? 2.395 5.698 -0.778 1.00 91.00 75 GLN A C 1
ATOM 605 O O . GLN A 1 75 ? 1.916 6.817 -0.951 1.00 91.00 75 GLN A O 1
ATOM 610 N N . VAL A 1 76 ? 1.898 4.811 0.074 1.00 91.19 76 VAL A N 1
ATOM 611 C CA . VAL A 1 76 ? 0.727 5.072 0.903 1.00 91.19 76 VAL A CA 1
ATOM 612 C C . VAL A 1 76 ? 1.087 4.850 2.361 1.00 91.19 76 VAL A C 1
ATOM 614 O O . VAL A 1 76 ? 1.765 3.876 2.702 1.00 91.19 76 VAL A O 1
ATOM 617 N N . ARG A 1 77 ? 0.652 5.771 3.215 1.00 91.88 77 ARG A N 1
ATOM 618 C CA . ARG A 1 77 ? 0.672 5.628 4.664 1.00 91.88 77 ARG A CA 1
ATOM 619 C C . ARG A 1 77 ? -0.703 5.986 5.205 1.00 91.88 77 ARG A C 1
ATOM 621 O O . ARG A 1 77 ? -1.181 7.095 4.983 1.00 91.88 77 ARG A O 1
ATOM 628 N N . GLU A 1 78 ? -1.329 5.053 5.898 1.00 90.75 78 GLU A N 1
ATOM 629 C CA . GLU A 1 78 ? -2.625 5.241 6.538 1.00 90.75 78 GLU A CA 1
ATOM 630 C C . GLU A 1 78 ? -2.540 4.769 7.981 1.00 90.75 78 GLU A C 1
ATOM 632 O O . GLU A 1 78 ? -2.021 3.687 8.243 1.00 90.75 78 GLU A O 1
ATOM 637 N N . THR A 1 79 ? -3.063 5.564 8.910 1.00 90.12 79 THR A N 1
ATOM 638 C CA . THR A 1 79 ? -3.224 5.129 10.298 1.00 90.12 79 THR A CA 1
ATOM 639 C C . THR A 1 79 ? -4.687 4.844 10.578 1.00 90.12 79 THR A C 1
ATOM 641 O O . THR A 1 79 ? -5.571 5.622 10.203 1.00 90.12 79 THR A O 1
ATOM 644 N N . PHE A 1 80 ? -4.937 3.718 11.236 1.00 89.31 80 PHE A N 1
ATOM 645 C CA . PHE A 1 80 ? -6.259 3.337 11.699 1.00 89.31 80 PHE A CA 1
ATOM 646 C C . PHE A 1 80 ? -6.254 3.108 13.200 1.00 89.31 80 PHE A C 1
ATOM 648 O O . PHE A 1 80 ? -5.308 2.537 13.740 1.00 89.31 80 PHE A O 1
ATOM 655 N N . SER A 1 81 ? -7.357 3.439 13.853 1.00 87.75 81 SER A N 1
ATOM 656 C CA . SER A 1 81 ? -7.563 3.189 15.271 1.00 87.75 81 SER A CA 1
ATOM 657 C C . SER A 1 81 ? -8.762 2.276 15.507 1.00 87.75 81 SER A C 1
ATOM 659 O O . SER A 1 81 ? -9.812 2.355 14.859 1.00 87.75 81 SER A O 1
ATOM 661 N N . GLN A 1 82 ? -8.599 1.364 16.464 1.00 86.94 82 GLN A N 1
ATOM 662 C CA . GLN A 1 82 ? -9.665 0.511 16.973 1.00 86.94 82 GLN A CA 1
ATOM 663 C C . GLN A 1 82 ? -9.530 0.370 18.485 1.00 86.94 82 GLN A C 1
ATOM 665 O O . GLN A 1 82 ? -8.723 -0.423 18.972 1.00 86.94 82 GLN A O 1
ATOM 670 N N . SER A 1 83 ? -10.376 1.083 19.231 1.00 85.06 83 SER A N 1
ATOM 671 C CA . SER A 1 83 ? -10.348 1.079 20.698 1.00 85.06 83 SER A CA 1
ATOM 672 C C . SER A 1 83 ? -8.944 1.435 21.221 1.00 85.06 83 SER A C 1
ATOM 674 O O . SER A 1 83 ? -8.566 2.592 21.098 1.00 85.06 83 SER A O 1
ATOM 676 N N . ASN A 1 84 ? -8.169 0.476 21.746 1.00 82.75 84 ASN A N 1
ATOM 677 C CA . ASN A 1 84 ? -6.809 0.690 22.270 1.00 82.75 84 ASN A CA 1
ATOM 678 C C . ASN A 1 84 ? -5.677 0.239 21.320 1.00 82.75 84 ASN A C 1
ATOM 680 O O . ASN A 1 84 ? -4.555 -0.031 21.751 1.00 82.75 84 ASN A O 1
ATOM 684 N N . LYS A 1 85 ? -5.981 0.060 20.030 1.00 85.06 85 LYS A N 1
ATOM 685 C CA . LYS A 1 85 ? -5.025 -0.403 19.014 1.00 85.06 85 LYS A CA 1
ATOM 686 C C . LYS A 1 85 ? -4.886 0.613 17.899 1.00 85.06 85 LYS A C 1
ATOM 688 O O . LYS A 1 85 ? -5.900 1.091 17.387 1.00 85.06 85 LYS A O 1
ATOM 693 N N . GLU A 1 86 ? -3.648 0.853 17.490 1.00 87.69 86 GLU A N 1
ATOM 694 C CA . GLU A 1 86 ? -3.310 1.674 16.334 1.00 87.69 86 GLU A CA 1
ATOM 695 C C . GLU A 1 86 ? -2.600 0.817 15.277 1.00 87.69 86 GLU A C 1
ATOM 697 O O . GLU A 1 86 ? -1.678 0.047 15.573 1.00 87.69 86 GLU A O 1
ATOM 702 N N . TYR A 1 87 ? -3.059 0.936 14.036 1.00 87.44 87 TYR A N 1
ATOM 703 C CA . TYR A 1 87 ? -2.536 0.242 12.868 1.00 87.44 87 TYR A CA 1
ATOM 704 C C . TYR A 1 87 ? -1.905 1.287 11.942 1.00 87.44 87 TYR A C 1
ATOM 706 O O . TYR A 1 87 ? -2.633 2.049 11.311 1.00 87.44 87 TYR A O 1
ATOM 714 N N . ASP A 1 88 ? -0.574 1.329 11.840 1.00 91.25 88 ASP A N 1
ATOM 715 C CA . ASP A 1 88 ? 0.137 2.166 10.860 1.00 91.25 88 ASP A CA 1
ATOM 716 C C . ASP A 1 88 ? 0.400 1.317 9.613 1.00 91.25 88 ASP A C 1
ATOM 718 O O . ASP A 1 88 ? 1.332 0.510 9.555 1.00 91.25 88 ASP A O 1
ATOM 722 N N . ILE A 1 89 ? -0.476 1.449 8.621 1.00 90.44 89 ILE A N 1
ATOM 723 C CA . ILE A 1 89 ? -0.389 0.741 7.351 1.00 90.44 89 ILE A CA 1
ATOM 724 C C . ILE A 1 89 ? 0.467 1.556 6.394 1.00 90.44 89 ILE A C 1
ATOM 726 O O . ILE A 1 89 ? 0.051 2.590 5.875 1.00 90.44 89 ILE A O 1
ATOM 730 N N . LYS A 1 90 ? 1.657 1.043 6.091 1.00 92.31 90 LYS A N 1
ATOM 731 C CA . LYS A 1 90 ? 2.572 1.643 5.124 1.00 92.31 90 LYS A CA 1
ATOM 732 C C . LYS A 1 90 ? 2.815 0.677 3.979 1.00 92.31 90 LYS A C 1
ATOM 734 O O . LYS A 1 90 ? 3.205 -0.464 4.208 1.00 92.31 90 LYS A O 1
ATOM 739 N N . ALA A 1 91 ? 2.626 1.145 2.753 1.00 91.81 91 ALA A N 1
ATOM 740 C CA . ALA A 1 91 ? 2.845 0.346 1.559 1.00 91.81 91 ALA A CA 1
ATOM 741 C C . ALA A 1 91 ? 3.563 1.139 0.467 1.00 91.81 91 ALA A C 1
ATOM 743 O O . ALA A 1 91 ? 3.393 2.354 0.334 1.00 91.81 91 ALA A O 1
ATOM 744 N N . VAL A 1 92 ? 4.357 0.432 -0.334 1.00 91.31 92 VAL A N 1
ATOM 745 C CA . VAL A 1 92 ? 4.948 0.968 -1.564 1.00 91.31 92 VAL A CA 1
ATOM 746 C C . VAL A 1 92 ? 4.515 0.086 -2.725 1.00 91.31 92 VAL A C 1
ATOM 748 O O . VAL A 1 92 ? 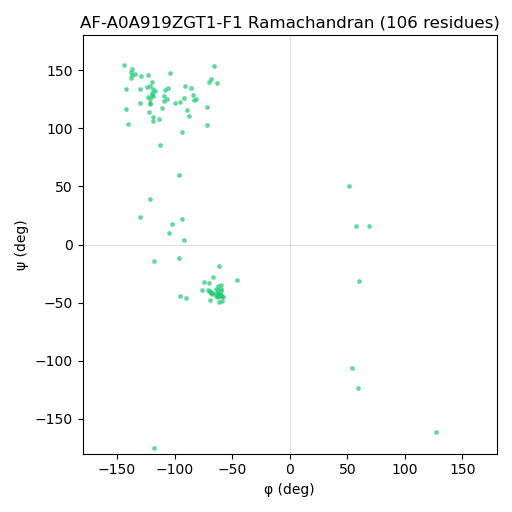4.880 -1.083 -2.784 1.00 91.31 92 VAL A O 1
ATOM 751 N N . GLY A 1 93 ? 3.722 0.643 -3.630 1.00 88.62 93 GLY A N 1
ATOM 752 C CA . GLY A 1 93 ? 3.335 0.061 -4.902 1.00 88.62 93 GLY A CA 1
ATOM 753 C 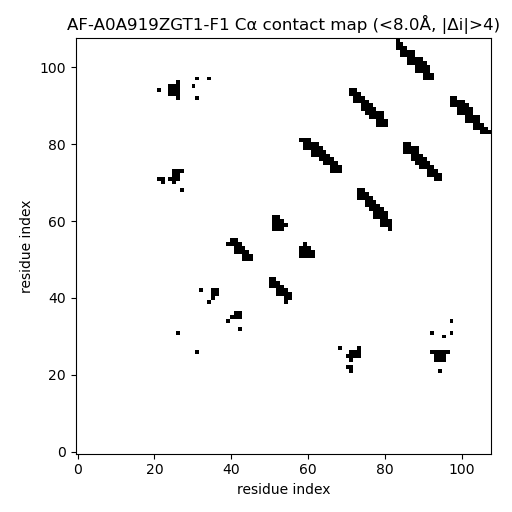C . GLY A 1 93 ? 4.391 0.323 -5.973 1.00 88.62 93 GLY A C 1
ATOM 754 O O . GLY A 1 93 ? 4.745 1.477 -6.205 1.00 88.62 93 GLY A O 1
ATOM 755 N N . VAL A 1 94 ? 4.847 -0.714 -6.674 1.00 86.19 94 VAL A N 1
ATOM 756 C CA . VAL A 1 94 ? 5.669 -0.640 -7.895 1.00 86.19 94 VAL A CA 1
ATOM 757 C C . VAL A 1 94 ? 5.216 -1.752 -8.843 1.00 86.19 94 VAL A C 1
ATOM 759 O O . VAL A 1 94 ? 5.086 -2.888 -8.399 1.00 86.19 94 VAL A O 1
ATOM 762 N N . LEU A 1 95 ? 5.018 -1.468 -10.137 1.00 81.44 95 LEU A N 1
ATOM 763 C CA . LEU A 1 95 ? 4.666 -2.488 -11.146 1.00 81.44 95 LEU A CA 1
ATOM 764 C C . LEU A 1 95 ? 3.453 -3.364 -10.744 1.00 81.44 95 LEU A C 1
ATOM 766 O O . LEU A 1 95 ? 3.551 -4.588 -10.759 1.00 81.44 95 LEU A O 1
ATOM 770 N N . ASN A 1 96 ? 2.332 -2.761 -10.336 1.00 78.31 96 ASN A N 1
ATOM 771 C CA . ASN A 1 96 ? 1.135 -3.457 -9.816 1.00 78.31 96 ASN A CA 1
ATOM 772 C C . ASN A 1 96 ? 1.366 -4.363 -8.585 1.00 78.31 96 ASN A C 1
ATOM 774 O O . ASN A 1 96 ? 0.521 -5.191 -8.244 1.00 78.31 96 ASN A O 1
ATOM 778 N N . HIS A 1 97 ? 2.494 -4.222 -7.890 1.00 84.31 97 HIS A N 1
ATOM 779 C CA . HIS A 1 97 ? 2.786 -4.958 -6.664 1.00 84.31 97 HIS A CA 1
ATOM 780 C C . HIS A 1 97 ? 2.973 -4.006 -5.491 1.00 84.31 97 HIS A C 1
ATOM 782 O O . HIS A 1 97 ? 3.728 -3.046 -5.591 1.00 84.31 97 HIS A O 1
ATOM 788 N N . PHE A 1 98 ? 2.343 -4.311 -4.357 1.00 89.56 98 PHE A N 1
ATOM 789 C CA . PHE A 1 98 ? 2.492 -3.551 -3.117 1.00 89.56 98 PHE A CA 1
ATOM 790 C C . PHE A 1 98 ? 3.331 -4.312 -2.098 1.00 89.56 98 PHE A C 1
ATOM 792 O O . PHE A 1 98 ? 3.029 -5.452 -1.731 1.00 89.56 98 PHE A O 1
ATOM 799 N N . PHE A 1 99 ? 4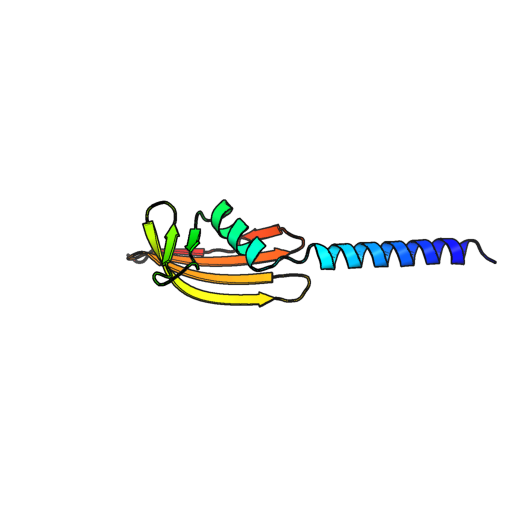.376 -3.645 -1.623 1.00 89.31 99 PHE A N 1
ATOM 800 C CA . PHE A 1 99 ? 5.242 -4.110 -0.552 1.00 89.31 99 PHE A CA 1
ATOM 801 C C . PHE A 1 99 ? 4.729 -3.591 0.787 1.00 89.31 99 PHE A C 1
ATOM 803 O O . PHE A 1 99 ? 4.560 -2.383 0.954 1.00 89.31 99 PHE A O 1
ATOM 810 N N . ASP A 1 100 ? 4.509 -4.509 1.725 1.00 90.19 100 ASP A N 1
ATOM 811 C CA . ASP A 1 100 ? 4.028 -4.207 3.070 1.00 90.19 100 ASP A CA 1
ATOM 812 C C . ASP A 1 100 ? 5.177 -3.748 3.978 1.00 90.19 100 ASP A C 1
ATOM 814 O O . ASP A 1 100 ? 6.191 -4.435 4.115 1.00 90.19 100 ASP A O 1
ATOM 818 N N . MET A 1 101 ? 5.021 -2.578 4.587 1.00 87.50 101 MET A N 1
ATOM 819 C CA . MET A 1 101 ? 5.928 -2.000 5.582 1.00 87.50 101 MET A CA 1
ATOM 820 C C . MET A 1 101 ? 5.153 -1.534 6.822 1.00 87.50 101 MET A C 1
ATOM 822 O O . MET A 1 101 ? 5.596 -0.611 7.510 1.00 87.50 101 MET A O 1
ATOM 826 N N . SER A 1 102 ? 3.974 -2.113 7.056 1.00 84.44 102 SER A N 1
ATOM 827 C CA . SER A 1 102 ? 3.092 -1.768 8.165 1.00 84.44 102 SER A CA 1
ATOM 828 C C . SER A 1 102 ? 3.688 -2.116 9.531 1.00 84.44 102 SER A C 1
ATOM 830 O O . SER A 1 102 ? 4.525 -3.012 9.674 1.00 84.44 102 SER A O 1
ATOM 832 N N . SER A 1 103 ? 3.249 -1.385 10.552 1.00 81.69 103 SER A N 1
ATOM 833 C CA . SER A 1 103 ? 3.587 -1.634 11.952 1.00 81.69 103 SER A CA 1
ATOM 834 C C . SER A 1 103 ? 2.356 -1.493 12.841 1.00 81.69 103 SER A C 1
ATOM 836 O O . SER A 1 103 ? 1.493 -0.653 12.589 1.00 81.69 103 SER A O 1
ATOM 838 N N . PHE A 1 104 ? 2.293 -2.297 13.901 1.00 80.75 104 PHE A N 1
ATOM 839 C CA . PHE A 1 104 ? 1.154 -2.342 14.816 1.00 80.75 104 PHE A CA 1
ATOM 840 C C . PHE A 1 104 ? 1.592 -1.981 16.231 1.00 80.75 104 PHE A C 1
ATOM 842 O O . PHE A 1 104 ? 2.540 -2.577 16.749 1.00 80.75 104 PHE A O 1
ATOM 849 N N . THR A 1 105 ? 0.868 -1.057 16.861 1.00 78.00 105 THR A N 1
ATOM 850 C CA . THR A 1 105 ? 1.107 -0.649 18.249 1.00 78.00 105 THR A CA 1
ATOM 851 C C . THR A 1 105 ? -0.139 -0.941 19.079 1.00 78.00 105 THR A C 1
ATOM 853 O O . THR A 1 105 ? -1.256 -0.569 18.716 1.00 78.00 105 THR A O 1
ATOM 856 N N . ILE A 1 106 ? 0.049 -1.641 20.199 1.00 72.62 106 ILE A N 1
ATOM 857 C CA . ILE A 1 106 ? -0.997 -1.909 21.189 1.00 72.62 106 ILE A CA 1
ATOM 858 C C . ILE A 1 106 ? -0.650 -1.076 22.416 1.00 72.62 106 ILE A C 1
ATOM 860 O O . ILE A 1 106 ? 0.456 -1.204 22.940 1.00 72.62 106 ILE A O 1
ATOM 864 N N . TYR A 1 107 ? -1.572 -0.221 22.845 1.00 67.38 107 TYR A N 1
ATOM 865 C CA . TYR A 1 107 ? -1.443 0.481 24.114 1.00 67.38 107 TYR A CA 1
ATOM 866 C C . TYR A 1 107 ? -1.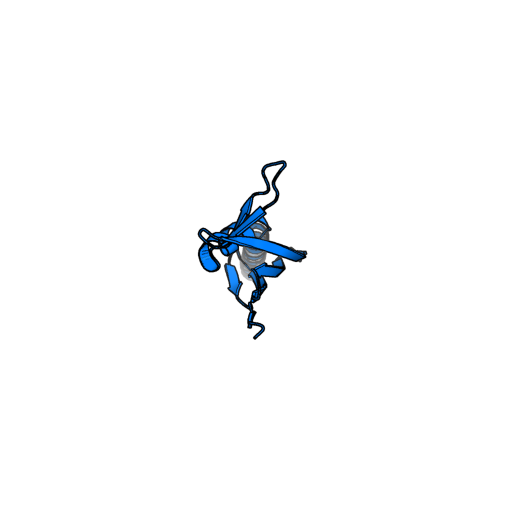997 -0.431 25.224 1.00 67.38 107 TYR A C 1
ATOM 868 O O . TYR A 1 107 ? -3.037 -1.066 25.028 1.00 67.38 107 TYR A O 1
ATOM 876 N N . ASP A 1 108 ? -1.269 -0.549 26.338 1.00 54.34 108 ASP A N 1
ATOM 877 C CA . ASP A 1 108 ? -1.705 -1.229 27.573 1.00 54.34 108 ASP A CA 1
ATOM 878 C C . ASP A 1 108 ? -2.420 -0.241 28.506 1.00 54.34 108 ASP A C 1
ATOM 880 O O . ASP A 1 108 ? -1.934 0.910 28.634 1.00 54.34 108 ASP A O 1
#

Mean predicted aligned error: 8.49 Å